Protein AF-A0A956KCQ4-F1 (afdb_monomer_lite)

Secondary structure (DSSP, 8-state):
----TTEEEHHHHHHHHHHHHHTT--HHHHHHHHHHHHHHHHHHHHTT--EEE--SS--S---TTEEEHHHHHHHHHHIIIIIHHHHH-S-HHHHHHHHHHHHHHHHHHHHHHHHHHTT------

Foldseek 3Di:
DDPDPFKDFLVVLLVVLLVVCVVPDDPVLSVLSVVLSVVLNVLLVVVLATIEGADPDPDPDPDGRYYYLVVSLVSLVVCLPPVCCVPVPPPVVSSVSSNVSSVSSSVVSVVSNVVVVVPDDDPDD

Sequence (125 aa):
MGQQAHIRSIRETLQQFLQQRNADLNKRTRKNYEEVLELVEEYFDELHVRAIDLRTTPEGPLGSGVITIGKMLEHLDDFEDAYLIGRIGAERDFVRVAAFVVRDLTRWVRGRRLTRSSGSVAVSA

pLDDT: mean 77.73, std 16.37, range [38.47, 93.81]

Radius of gyration: 16.14 Å; chains: 1; bounding box: 38×40×49 Å

Structure (mmCIF, N/CA/C/O backbone):
data_AF-A0A956KCQ4-F1
#
_entry.id   AF-A0A956KCQ4-F1
#
loop_
_atom_site.group_PDB
_atom_site.id
_atom_site.type_symbol
_atom_site.label_atom_id
_atom_site.label_alt_id
_atom_site.label_comp_id
_atom_site.label_asym_id
_atom_site.label_entity_id
_atom_site.label_seq_id
_atom_site.pdbx_PDB_ins_code
_atom_site.Cartn_x
_atom_site.Cartn_y
_atom_site.Cartn_z
_atom_site.occupancy
_atom_site.B_iso_or_equiv
_atom_site.auth_seq_id
_atom_site.auth_comp_id
_atom_site.auth_asym_id
_atom_site.auth_atom_id
_atom_site.pdbx_PDB_model_num
ATOM 1 N N . MET A 1 1 ? 23.683 13.755 -18.693 1.00 40.41 1 MET A N 1
ATOM 2 C CA . MET A 1 1 ? 23.676 12.610 -17.756 1.00 40.41 1 MET A CA 1
ATOM 3 C C . MET A 1 1 ? 22.504 12.796 -16.803 1.00 40.41 1 MET A C 1
ATOM 5 O O . MET A 1 1 ? 22.575 13.670 -15.956 1.00 40.41 1 MET A O 1
ATOM 9 N N . GLY A 1 2 ? 21.393 12.082 -16.985 1.00 46.19 2 GLY A N 1
ATOM 10 C CA . GLY A 1 2 ? 20.195 12.278 -16.158 1.00 46.19 2 GLY A CA 1
ATOM 11 C C . GLY A 1 2 ? 19.203 11.143 -16.369 1.00 46.19 2 GLY A C 1
ATOM 12 O O . GLY A 1 2 ? 18.247 11.302 -17.111 1.00 46.19 2 GLY A O 1
ATOM 13 N N . GLN A 1 3 ? 19.487 9.970 -15.803 1.00 42.72 3 GLN A N 1
ATOM 14 C CA . GLN A 1 3 ? 18.703 8.747 -16.035 1.00 42.72 3 GLN A CA 1
ATOM 15 C C . GLN A 1 3 ? 18.629 7.868 -14.769 1.00 42.72 3 GLN A C 1
ATOM 17 O O . GLN A 1 3 ? 18.890 6.674 -14.812 1.00 42.72 3 GLN A O 1
ATOM 22 N N . GLN A 1 4 ? 18.301 8.453 -13.608 1.00 47.62 4 GLN A N 1
ATOM 23 C CA . GLN A 1 4 ? 18.126 7.687 -12.354 1.00 47.62 4 GLN A CA 1
ATOM 24 C C . GLN A 1 4 ? 16.790 7.927 -11.613 1.00 47.62 4 GLN A C 1
ATOM 26 O O . GLN A 1 4 ? 16.536 7.281 -10.606 1.00 47.62 4 GLN A O 1
ATOM 31 N N . ALA A 1 5 ? 15.878 8.780 -12.096 1.00 60.00 5 ALA A N 1
ATOM 32 C CA . ALA A 1 5 ? 14.707 9.226 -11.313 1.00 60.00 5 ALA A CA 1
ATOM 33 C C . ALA A 1 5 ? 13.395 8.430 -11.538 1.00 60.00 5 ALA A C 1
ATOM 35 O O . ALA A 1 5 ? 12.296 8.997 -11.465 1.00 60.00 5 ALA A O 1
ATOM 36 N N . HIS A 1 6 ? 13.475 7.134 -11.860 1.00 73.12 6 HIS A N 1
ATOM 37 C CA . HIS A 1 6 ? 12.284 6.338 -12.208 1.00 73.12 6 HIS A CA 1
ATOM 38 C C . HIS A 1 6 ? 12.015 5.140 -11.298 1.00 73.12 6 HIS A C 1
ATOM 40 O O . HIS A 1 6 ? 10.860 4.736 -11.203 1.00 73.12 6 HIS A O 1
ATOM 46 N N . ILE A 1 7 ? 13.025 4.633 -10.591 1.00 81.62 7 ILE A N 1
ATOM 47 C CA . ILE A 1 7 ? 12.876 3.529 -9.640 1.00 81.62 7 ILE A CA 1
ATOM 48 C C . ILE A 1 7 ? 12.821 4.109 -8.227 1.00 81.62 7 ILE A C 1
ATOM 50 O O . ILE A 1 7 ? 13.624 4.974 -7.879 1.00 81.62 7 ILE A O 1
ATOM 54 N N . ARG A 1 8 ? 11.865 3.648 -7.423 1.00 86.62 8 ARG A N 1
ATOM 55 C CA . ARG A 1 8 ? 11.700 4.047 -6.020 1.00 86.62 8 ARG A CA 1
ATOM 56 C C . ARG A 1 8 ? 11.449 2.823 -5.158 1.00 86.62 8 ARG A C 1
ATOM 58 O O . ARG A 1 8 ? 10.757 1.914 -5.605 1.00 86.62 8 ARG A O 1
ATOM 65 N N . SER A 1 9 ? 11.956 2.801 -3.929 1.00 91.50 9 SER A N 1
ATOM 66 C CA . SER A 1 9 ? 11.645 1.696 -3.021 1.00 91.50 9 SER A CA 1
ATOM 67 C C . SER A 1 9 ? 10.158 1.653 -2.634 1.00 91.50 9 SER A C 1
ATOM 69 O O . SER A 1 9 ? 9.445 2.667 -2.679 1.00 91.50 9 SER A O 1
ATOM 71 N N . ILE A 1 10 ? 9.687 0.471 -2.231 1.00 90.94 10 ILE A N 1
ATOM 72 C CA . ILE A 1 10 ? 8.345 0.296 -1.658 1.00 90.94 10 ILE A CA 1
ATOM 73 C C . ILE A 1 10 ? 8.194 1.203 -0.433 1.00 90.94 10 ILE A C 1
ATOM 75 O O . ILE A 1 10 ? 7.316 2.066 -0.419 1.00 90.94 10 ILE A O 1
ATOM 79 N N . ARG A 1 11 ? 9.130 1.116 0.520 1.00 92.81 11 ARG A N 1
ATOM 80 C CA . ARG A 1 11 ? 9.155 1.941 1.737 1.00 92.81 11 ARG A CA 1
ATOM 81 C C . ARG A 1 11 ? 9.020 3.435 1.455 1.00 92.81 11 ARG A C 1
ATOM 83 O O . ARG A 1 11 ? 8.154 4.096 2.022 1.00 92.81 11 ARG A O 1
ATOM 90 N N . GLU A 1 12 ? 9.841 3.991 0.562 1.00 91.19 12 GLU A N 1
ATOM 91 C CA . GLU A 1 12 ? 9.763 5.420 0.219 1.00 91.19 12 GLU A CA 1
ATOM 92 C C . GLU A 1 12 ? 8.412 5.790 -0.402 1.00 91.19 12 GLU A C 1
ATOM 94 O O . GLU A 1 12 ? 7.908 6.895 -0.194 1.00 91.19 12 GLU A O 1
ATOM 99 N N . THR A 1 13 ? 7.814 4.883 -1.174 1.00 90.62 13 THR A N 1
ATOM 100 C CA . THR A 1 13 ? 6.498 5.097 -1.785 1.00 90.62 13 THR A CA 1
ATOM 101 C C . THR A 1 13 ? 5.401 5.164 -0.725 1.00 90.62 13 THR A C 1
ATOM 103 O O . THR A 1 13 ? 4.600 6.102 -0.753 1.00 90.62 13 THR A O 1
ATOM 106 N N . LEU A 1 14 ? 5.405 4.237 0.235 1.00 93.50 14 LEU A N 1
ATOM 107 C CA . LEU A 1 14 ? 4.448 4.200 1.345 1.00 93.50 14 LEU A CA 1
ATOM 108 C C . LEU A 1 14 ? 4.622 5.406 2.282 1.00 93.50 14 LEU A C 1
ATOM 110 O O . LEU A 1 14 ? 3.643 6.057 2.643 1.00 93.50 14 LEU A O 1
ATOM 114 N N . GLN A 1 15 ? 5.865 5.783 2.595 1.00 92.56 15 GLN A N 1
ATOM 115 C CA . GLN A 1 15 ? 6.171 6.966 3.408 1.00 92.56 15 GLN A CA 1
ATOM 116 C C . GLN A 1 15 ? 5.697 8.265 2.747 1.00 92.56 15 GLN A C 1
ATOM 118 O O . GLN A 1 15 ? 5.107 9.115 3.411 1.00 92.56 15 GLN A O 1
ATOM 123 N N . GLN A 1 16 ? 5.887 8.426 1.433 1.00 90.62 16 GLN A N 1
ATOM 124 C CA . GLN A 1 16 ? 5.360 9.597 0.723 1.00 90.62 16 GLN A CA 1
ATOM 125 C C . GLN A 1 16 ? 3.832 9.652 0.726 1.00 90.62 16 GLN A C 1
ATOM 127 O O . GLN A 1 16 ? 3.261 10.738 0.836 1.00 90.62 16 GLN A O 1
ATOM 132 N N . PHE A 1 17 ? 3.171 8.502 0.586 1.00 92.06 17 PHE A N 1
ATOM 133 C CA . PHE A 1 17 ? 1.720 8.425 0.696 1.00 92.06 17 PHE A CA 1
ATOM 134 C C . PHE A 1 17 ? 1.258 8.865 2.091 1.00 92.06 17 PHE A C 1
ATOM 136 O O . PHE A 1 17 ? 0.416 9.759 2.200 1.00 92.06 17 PHE A O 1
ATOM 143 N N . LEU A 1 18 ? 1.871 8.321 3.148 1.00 91.94 18 LEU A N 1
ATOM 144 C CA . LEU A 1 18 ? 1.557 8.685 4.527 1.00 91.94 18 LEU A CA 1
ATOM 145 C C . LEU A 1 18 ? 1.783 10.178 4.784 1.00 91.94 18 LEU A C 1
ATOM 147 O O . LEU A 1 18 ? 0.908 10.834 5.337 1.00 91.94 18 LEU A O 1
ATOM 151 N N . GLN A 1 19 ? 2.910 10.740 4.341 1.00 90.31 19 GLN A N 1
ATOM 152 C CA . GLN A 1 19 ? 3.212 12.167 4.493 1.00 90.31 19 GLN A CA 1
ATOM 153 C C . GLN A 1 19 ? 2.166 13.059 3.820 1.00 90.31 19 GLN A C 1
ATOM 155 O O . GLN A 1 19 ? 1.743 14.050 4.413 1.00 90.31 19 GLN A O 1
ATOM 160 N N . GLN A 1 20 ? 1.722 12.703 2.611 1.00 88.81 20 GLN A N 1
ATOM 161 C CA . GLN A 1 20 ? 0.704 13.474 1.900 1.00 88.81 20 GLN A CA 1
ATOM 162 C C . GLN A 1 20 ? -0.665 13.395 2.584 1.00 88.81 20 GLN A C 1
ATOM 164 O O . GLN A 1 20 ? -1.395 14.380 2.584 1.00 88.81 20 GLN A O 1
ATOM 169 N N . ARG A 1 21 ? -1.012 12.250 3.183 1.00 86.31 21 ARG A N 1
ATOM 170 C CA . ARG A 1 21 ? -2.263 12.095 3.940 1.00 86.31 21 ARG A CA 1
ATOM 171 C C . ARG A 1 21 ? -2.203 12.707 5.333 1.00 86.31 21 ARG A C 1
ATOM 173 O O . ARG A 1 21 ? -3.218 13.177 5.823 1.00 86.31 21 ARG A O 1
ATOM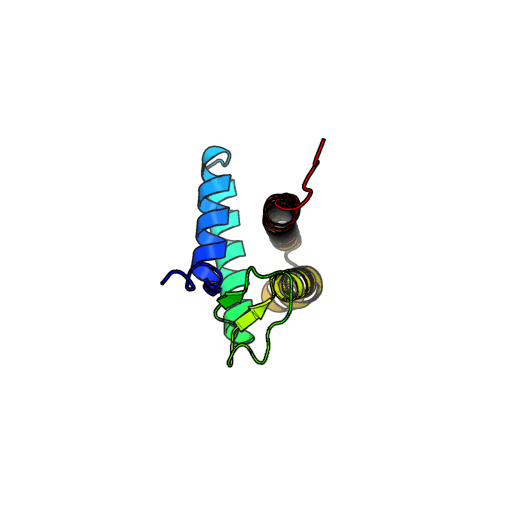 180 N N . ASN A 1 22 ? -1.031 12.749 5.961 1.00 80.06 22 ASN A N 1
ATOM 181 C CA . ASN A 1 22 ? -0.851 13.180 7.348 1.00 80.06 22 ASN A CA 1
ATOM 182 C C . ASN A 1 22 ? -1.347 14.612 7.624 1.00 80.06 22 ASN A C 1
ATOM 184 O O . ASN A 1 22 ? -1.719 14.901 8.756 1.00 80.06 22 ASN A O 1
ATOM 188 N N . ALA A 1 23 ? -1.395 15.488 6.615 1.00 76.19 23 ALA A N 1
ATOM 189 C CA . ALA A 1 23 ? -1.973 16.828 6.754 1.00 76.19 23 ALA A CA 1
ATOM 190 C C . ALA A 1 23 ? -3.476 16.809 7.108 1.00 76.19 23 ALA A C 1
ATOM 192 O O . ALA A 1 23 ? -3.955 17.729 7.768 1.00 76.19 23 ALA A O 1
ATOM 193 N N . ASP A 1 24 ? -4.188 15.742 6.733 1.00 78.00 24 ASP A N 1
ATOM 194 C CA . ASP A 1 24 ? -5.648 15.636 6.819 1.00 78.00 24 ASP A CA 1
ATOM 195 C C . ASP A 1 24 ? -6.126 14.606 7.864 1.00 78.00 24 ASP A C 1
ATOM 197 O O . ASP A 1 24 ? -7.329 14.426 8.069 1.00 78.00 24 ASP A O 1
ATOM 201 N N . LEU A 1 25 ? -5.207 13.891 8.528 1.00 86.38 25 LEU A N 1
ATOM 202 C CA . LEU A 1 25 ? -5.540 12.780 9.425 1.00 86.38 25 LEU A CA 1
ATOM 203 C C . LEU A 1 25 ? -5.442 13.160 10.906 1.00 86.38 25 LEU A C 1
ATOM 205 O O . LEU A 1 25 ? -4.470 13.753 11.368 1.00 86.38 25 LEU A O 1
ATOM 209 N N . ASN A 1 26 ? -6.421 12.714 11.698 1.00 90.06 26 ASN A N 1
ATOM 210 C CA . ASN A 1 26 ? -6.310 12.745 13.157 1.00 90.06 26 ASN A CA 1
ATOM 211 C C . ASN A 1 26 ? -5.352 11.647 13.670 1.00 90.06 26 ASN A C 1
ATOM 213 O O . ASN A 1 26 ? -5.066 10.668 12.978 1.00 90.06 26 ASN A O 1
ATOM 217 N N . LYS A 1 27 ? -4.904 11.770 14.928 1.00 88.50 27 LYS A N 1
ATOM 218 C CA . LYS A 1 27 ? -3.921 10.860 15.550 1.00 88.50 27 LYS A CA 1
ATOM 219 C C . LYS A 1 27 ? -4.323 9.378 15.505 1.00 88.50 27 LYS A C 1
ATOM 221 O O . LYS A 1 27 ? -3.465 8.528 15.291 1.00 88.50 27 LYS A O 1
ATOM 226 N N . ARG A 1 28 ? -5.606 9.059 15.716 1.00 87.19 28 ARG A N 1
ATOM 227 C CA . ARG A 1 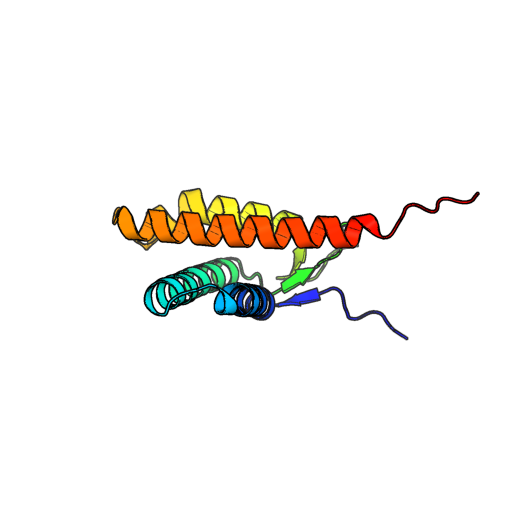28 ? -6.093 7.669 15.722 1.00 87.19 28 ARG A CA 1
ATOM 228 C C . ARG A 1 28 ? -6.082 7.086 14.313 1.00 87.19 28 ARG A C 1
ATOM 230 O O . ARG A 1 28 ? -5.565 5.996 14.115 1.00 87.19 28 ARG A O 1
ATOM 237 N N . THR A 1 29 ? -6.607 7.827 13.342 1.00 87.38 29 THR A N 1
ATOM 238 C CA . THR A 1 29 ? -6.624 7.397 11.940 1.00 87.38 29 THR A CA 1
ATOM 239 C C . THR A 1 29 ? -5.209 7.266 11.389 1.00 87.38 29 THR A C 1
ATOM 241 O O . THR A 1 29 ? -4.923 6.313 10.677 1.00 87.38 29 THR A O 1
ATOM 244 N N . ARG A 1 30 ? -4.298 8.164 11.768 1.00 89.81 30 ARG A N 1
ATOM 245 C CA . ARG A 1 30 ? -2.888 8.067 11.391 1.00 89.81 30 ARG A CA 1
ATOM 246 C C . ARG A 1 30 ? -2.249 6.759 11.859 1.00 89.81 30 ARG A C 1
ATOM 248 O O . ARG A 1 30 ? -1.597 6.110 11.053 1.00 89.81 30 ARG A O 1
ATOM 255 N N . LYS A 1 31 ? -2.467 6.357 13.116 1.00 90.44 31 LYS A N 1
ATOM 256 C CA . LYS A 1 31 ? -1.926 5.092 13.636 1.00 90.44 31 LYS A CA 1
ATOM 257 C C . LYS A 1 31 ? -2.421 3.894 12.818 1.00 90.44 31 LYS A C 1
ATOM 259 O O . LYS A 1 31 ? -1.635 3.028 12.470 1.00 90.44 31 LYS A O 1
ATOM 264 N N . ASN A 1 32 ? -3.703 3.894 12.452 1.00 89.75 32 ASN A N 1
ATOM 265 C CA . ASN A 1 32 ? -4.261 2.858 11.585 1.00 89.75 32 ASN A CA 1
ATOM 266 C C . ASN A 1 32 ? -3.603 2.842 10.193 1.00 89.75 32 ASN A C 1
ATOM 268 O O . ASN A 1 32 ? -3.384 1.776 9.633 1.00 89.75 32 ASN A O 1
ATOM 272 N N . TYR A 1 33 ? -3.305 4.012 9.620 1.00 92.56 33 TYR A N 1
ATOM 273 C CA . TYR A 1 33 ? -2.571 4.097 8.356 1.00 92.56 33 TYR A CA 1
ATOM 274 C C . TYR A 1 33 ? -1.150 3.542 8.498 1.00 92.56 33 TYR A C 1
ATOM 276 O O . TYR A 1 33 ? -0.730 2.776 7.644 1.00 92.56 33 TYR A O 1
ATOM 284 N N . GLU A 1 34 ? -0.424 3.910 9.555 1.00 93.12 34 GLU A N 1
ATOM 285 C CA . GLU A 1 34 ? 0.929 3.405 9.827 1.00 93.12 34 GLU A CA 1
ATOM 286 C C . GLU A 1 34 ? 0.935 1.870 9.914 1.00 93.12 34 GLU A C 1
ATOM 288 O O . GLU A 1 34 ? 1.658 1.227 9.161 1.00 93.12 34 GLU A O 1
ATOM 293 N N . GLU A 1 35 ? 0.046 1.294 10.723 1.00 91.75 35 GLU A N 1
ATOM 294 C CA . GLU A 1 35 ? -0.054 -0.157 10.935 1.00 91.75 35 GLU A CA 1
ATOM 295 C C . GLU A 1 35 ? -0.406 -0.924 9.649 1.00 91.75 35 GLU A C 1
ATOM 297 O O . GLU A 1 35 ? 0.178 -1.961 9.346 1.00 91.75 35 GLU A O 1
ATOM 302 N N . VAL A 1 36 ? -1.325 -0.400 8.830 1.00 91.94 36 VAL A N 1
ATOM 303 C CA . VAL A 1 36 ? -1.665 -1.041 7.549 1.00 91.94 36 VAL A CA 1
ATOM 304 C C . VAL A 1 36 ? -0.522 -0.922 6.541 1.00 91.94 36 VAL A C 1
ATOM 306 O O . VAL A 1 36 ? -0.283 -1.857 5.781 1.00 91.94 36 VAL A O 1
ATOM 309 N N . LEU A 1 37 ? 0.188 0.207 6.506 1.00 93.81 37 LEU A N 1
ATOM 310 C CA . LEU A 1 37 ? 1.312 0.387 5.584 1.00 93.81 37 LEU A CA 1
ATOM 311 C C . LEU A 1 37 ? 2.508 -0.495 5.958 1.00 93.81 37 LEU A C 1
ATOM 313 O O . LEU A 1 37 ? 3.191 -0.960 5.052 1.00 93.81 37 LEU A O 1
ATOM 317 N N . GLU A 1 38 ? 2.724 -0.770 7.245 1.00 92.56 38 GLU A N 1
ATOM 318 C CA . GLU A 1 38 ? 3.698 -1.770 7.700 1.00 92.56 38 GLU A CA 1
ATOM 319 C C . GLU A 1 38 ? 3.345 -3.164 7.164 1.00 92.56 38 GLU A C 1
ATOM 321 O O . GLU A 1 38 ? 4.192 -3.816 6.563 1.00 92.56 38 GLU A O 1
ATOM 326 N N . LEU A 1 39 ? 2.076 -3.581 7.251 1.00 91.88 39 LEU A N 1
ATOM 327 C CA . LEU A 1 39 ? 1.629 -4.866 6.695 1.00 91.88 39 LEU A CA 1
ATOM 328 C C . LEU A 1 39 ? 1.776 -4.946 5.169 1.00 91.88 39 LEU A C 1
ATOM 330 O O . LEU A 1 39 ? 2.097 -6.004 4.629 1.00 91.88 39 LEU A O 1
ATOM 334 N N . VAL A 1 40 ? 1.538 -3.838 4.462 1.00 92.25 40 VAL A N 1
ATOM 335 C CA . VAL A 1 40 ? 1.770 -3.762 3.013 1.00 92.25 40 VAL A CA 1
ATOM 336 C C . VAL A 1 40 ? 3.262 -3.889 2.700 1.00 92.25 40 VAL A C 1
ATOM 338 O O . VAL A 1 40 ? 3.621 -4.572 1.744 1.00 92.25 40 VAL A O 1
ATOM 341 N N . GLU A 1 41 ? 4.136 -3.250 3.482 1.00 93.69 41 GLU A N 1
ATOM 342 C CA . GLU A 1 41 ? 5.589 -3.386 3.327 1.00 93.69 41 GLU A CA 1
ATOM 343 C C . GLU A 1 41 ? 6.037 -4.836 3.555 1.00 93.69 41 GLU A C 1
ATOM 345 O O . GLU A 1 41 ? 6.716 -5.390 2.693 1.00 93.69 41 GLU A O 1
ATOM 350 N N . GLU A 1 42 ? 5.579 -5.471 4.639 1.00 91.69 42 GLU A N 1
ATOM 351 C CA . GLU A 1 42 ? 5.847 -6.885 4.936 1.00 91.69 42 GLU A CA 1
ATOM 352 C C . GLU A 1 42 ? 5.416 -7.801 3.785 1.00 91.69 42 GLU A C 1
ATOM 354 O O . GLU A 1 42 ? 6.179 -8.666 3.359 1.00 91.69 42 GLU A O 1
ATOM 359 N N . TYR A 1 43 ? 4.226 -7.576 3.223 1.00 91.38 43 TYR A N 1
ATOM 360 C CA . TYR A 1 43 ? 3.732 -8.350 2.086 1.00 91.38 43 TYR A CA 1
ATOM 361 C C . TYR A 1 43 ? 4.647 -8.236 0.856 1.00 91.38 43 TYR A C 1
ATOM 363 O O . TYR A 1 43 ? 4.956 -9.237 0.209 1.00 91.38 43 TYR A O 1
ATOM 371 N N . PHE A 1 44 ? 5.134 -7.035 0.529 1.00 91.12 44 PHE A N 1
ATOM 372 C CA . PHE A 1 44 ? 6.083 -6.874 -0.576 1.00 91.12 44 PHE A CA 1
ATOM 373 C C . PHE A 1 44 ? 7.455 -7.495 -0.271 1.00 91.12 44 PHE A C 1
ATOM 375 O O . PHE A 1 44 ? 8.077 -8.053 -1.180 1.00 91.12 44 PHE A O 1
ATOM 382 N N . ASP A 1 45 ? 7.903 -7.463 0.985 1.00 91.06 45 ASP A N 1
ATOM 383 C CA . ASP A 1 45 ? 9.132 -8.132 1.418 1.00 91.06 45 ASP A CA 1
ATOM 384 C C . ASP A 1 45 ? 9.032 -9.665 1.281 1.00 91.06 45 ASP A C 1
ATOM 386 O O . ASP A 1 45 ? 9.980 -10.295 0.792 1.00 91.06 45 ASP A O 1
ATOM 390 N N . GLU A 1 46 ? 7.880 -10.262 1.617 1.00 90.12 46 GLU A N 1
ATOM 391 C CA . GLU A 1 46 ? 7.584 -11.690 1.403 1.00 90.12 46 GLU A CA 1
ATOM 392 C C . GLU A 1 46 ? 7.603 -12.073 -0.085 1.00 90.12 46 GLU A C 1
ATOM 394 O O . GLU A 1 46 ? 8.077 -13.150 -0.451 1.00 90.12 46 GLU A O 1
ATOM 399 N N . LEU A 1 47 ? 7.166 -11.167 -0.963 1.00 87.88 47 LEU A N 1
ATOM 400 C CA . LEU A 1 47 ? 7.255 -11.322 -2.419 1.00 87.88 47 LEU A CA 1
ATOM 401 C C . LEU A 1 47 ? 8.657 -11.029 -2.983 1.00 87.88 47 LEU A C 1
ATOM 403 O O . LEU A 1 47 ? 8.865 -11.095 -4.197 1.00 87.88 47 LEU A O 1
ATOM 407 N N . HIS A 1 48 ? 9.620 -10.679 -2.126 1.00 89.06 48 HIS A N 1
ATOM 408 C CA . HIS A 1 48 ? 10.958 -10.221 -2.502 1.00 89.06 48 HIS A CA 1
ATOM 409 C C . HIS A 1 48 ? 10.962 -8.991 -3.428 1.00 89.06 48 HIS A C 1
ATOM 411 O O . HIS A 1 48 ? 11.916 -8.769 -4.181 1.00 89.06 48 HIS A O 1
ATOM 417 N N . VAL A 1 49 ? 9.921 -8.161 -3.359 1.00 88.44 49 VAL A N 1
ATOM 418 C CA . VAL A 1 49 ? 9.781 -6.917 -4.116 1.00 88.44 49 VAL A CA 1
ATOM 419 C C . VAL A 1 49 ? 10.271 -5.749 -3.270 1.00 88.44 49 VAL A C 1
ATOM 421 O O . VAL A 1 49 ? 9.715 -5.424 -2.232 1.00 88.44 49 VAL A O 1
ATOM 424 N N . ARG A 1 50 ? 11.296 -5.051 -3.756 1.00 88.50 50 ARG A N 1
ATOM 425 C CA . ARG A 1 50 ? 11.951 -3.950 -3.036 1.00 88.50 50 ARG A CA 1
ATOM 426 C C . ARG A 1 50 ? 11.662 -2.587 -3.637 1.00 88.50 50 ARG A C 1
ATOM 428 O O . ARG A 1 50 ? 11.752 -1.573 -2.943 1.00 88.50 50 ARG A O 1
ATOM 435 N N . ALA A 1 51 ? 11.354 -2.539 -4.930 1.00 88.31 51 ALA A N 1
ATOM 436 C CA . ALA A 1 51 ? 11.193 -1.284 -5.641 1.00 88.31 51 ALA A CA 1
ATOM 437 C C . ALA A 1 51 ? 10.144 -1.343 -6.748 1.00 88.31 51 ALA A C 1
ATOM 439 O O . ALA A 1 51 ? 9.818 -2.395 -7.296 1.00 88.31 51 ALA A O 1
ATOM 440 N N . ILE A 1 52 ? 9.654 -0.158 -7.090 1.00 85.88 52 ILE A N 1
ATOM 441 C CA . ILE A 1 52 ? 8.697 0.088 -8.153 1.00 85.88 52 ILE A CA 1
ATOM 442 C C . ILE A 1 52 ? 9.393 0.913 -9.230 1.00 85.88 52 ILE A C 1
ATOM 444 O O . ILE A 1 52 ? 9.934 1.986 -8.948 1.00 85.88 52 ILE A O 1
ATOM 448 N N . ASP A 1 53 ? 9.337 0.441 -10.470 1.00 83.25 53 ASP A N 1
ATOM 449 C CA . ASP A 1 53 ? 9.585 1.264 -11.642 1.00 83.25 53 ASP A CA 1
ATOM 450 C C . ASP A 1 53 ? 8.313 2.047 -11.984 1.00 83.25 53 ASP A C 1
ATOM 452 O O . ASP A 1 53 ? 7.245 1.502 -12.283 1.00 83.25 53 ASP A O 1
ATOM 456 N N . LEU A 1 54 ? 8.441 3.366 -11.908 1.00 76.06 54 LEU A N 1
ATOM 457 C CA . LEU A 1 54 ? 7.385 4.325 -12.194 1.00 76.06 54 LEU A CA 1
ATOM 458 C C . LEU A 1 54 ? 7.222 4.591 -13.702 1.00 76.06 54 LEU A C 1
ATOM 460 O O . LEU A 1 54 ? 6.432 5.468 -14.069 1.00 76.06 54 LEU A O 1
ATOM 464 N N . ARG A 1 55 ? 7.984 3.919 -14.576 1.00 71.19 55 ARG A N 1
ATOM 465 C CA . ARG A 1 55 ? 7.751 3.914 -16.025 1.00 71.19 55 ARG A CA 1
ATOM 466 C C . ARG A 1 55 ? 6.506 3.091 -16.359 1.00 71.19 55 ARG A C 1
ATOM 468 O O . ARG A 1 55 ? 6.222 2.056 -15.762 1.00 71.19 55 ARG A O 1
ATOM 475 N N . THR A 1 56 ? 5.733 3.589 -17.318 1.00 57.16 56 THR A N 1
ATOM 476 C CA . THR A 1 56 ? 4.511 2.949 -17.828 1.00 57.16 56 THR A CA 1
ATOM 477 C C . THR A 1 56 ? 4.792 1.845 -18.844 1.00 57.16 56 THR A C 1
ATOM 479 O O . THR A 1 56 ? 3.906 1.031 -19.096 1.00 57.16 56 THR A O 1
ATOM 482 N N . THR A 1 57 ? 6.000 1.800 -19.406 1.00 55.47 57 THR A N 1
ATOM 483 C CA . THR A 1 57 ? 6.454 0.792 -20.368 1.00 55.47 57 THR A CA 1
ATOM 484 C C . THR A 1 57 ? 7.408 -0.207 -19.708 1.00 55.47 57 THR A C 1
ATOM 486 O O . THR A 1 57 ? 8.333 0.213 -19.010 1.00 55.47 57 THR A O 1
ATOM 489 N N . PRO A 1 58 ? 7.223 -1.523 -19.923 1.00 53.44 58 PRO A N 1
ATOM 490 C CA . PRO A 1 58 ? 8.186 -2.528 -19.489 1.00 53.44 58 PRO A CA 1
ATOM 491 C C . PRO A 1 58 ? 9.440 -2.436 -20.367 1.00 53.44 58 PRO A C 1
ATOM 493 O O . PRO A 1 58 ? 9.464 -2.929 -21.492 1.00 53.44 58 PRO A O 1
ATOM 496 N N . GLU A 1 59 ? 10.484 -1.775 -19.876 1.00 49.06 59 GLU A N 1
ATOM 497 C CA . GLU A 1 59 ? 11.785 -1.741 -20.545 1.00 49.06 59 GLU A CA 1
ATOM 498 C C . GLU A 1 59 ? 12.694 -2.825 -19.963 1.00 49.06 59 GLU A C 1
ATOM 500 O O . GLU A 1 59 ? 13.355 -2.620 -18.948 1.00 49.06 59 GLU A O 1
ATOM 505 N N . GLY A 1 60 ? 12.714 -3.984 -20.631 1.00 49.09 60 GLY A N 1
ATOM 506 C CA . GLY A 1 60 ? 13.643 -5.083 -20.356 1.00 49.09 60 GLY A CA 1
ATOM 507 C C . GLY A 1 60 ? 13.492 -5.737 -18.974 1.00 49.09 60 GLY A C 1
ATOM 508 O O . GLY A 1 60 ? 12.607 -5.383 -18.194 1.00 49.09 60 GLY A O 1
ATOM 509 N N . PRO A 1 61 ? 14.336 -6.735 -18.660 1.00 47.84 61 PRO A N 1
ATOM 510 C CA . PRO A 1 61 ? 14.378 -7.321 -17.328 1.00 47.84 61 PRO A CA 1
ATOM 511 C C . PRO A 1 61 ? 14.892 -6.279 -16.324 1.00 47.84 61 PRO A C 1
ATOM 513 O O . PRO A 1 61 ? 16.093 -6.047 -16.190 1.00 47.84 61 PRO A O 1
ATOM 516 N N . LEU A 1 62 ? 13.962 -5.646 -15.613 1.00 57.22 62 LEU A N 1
ATOM 517 C CA . LEU A 1 62 ? 14.233 -4.948 -14.362 1.00 57.22 62 LEU A CA 1
ATOM 518 C C . LEU A 1 62 ? 14.621 -6.043 -13.359 1.00 57.22 62 LEU A C 1
ATOM 520 O O . LEU A 1 62 ? 13.904 -7.031 -13.242 1.00 57.22 62 LEU A O 1
ATOM 524 N N . GLY A 1 63 ? 15.801 -5.952 -12.743 1.00 62.03 63 GLY A N 1
ATOM 525 C CA . GLY A 1 63 ? 16.392 -7.041 -11.952 1.00 62.03 63 GLY A CA 1
ATOM 526 C C . GLY A 1 63 ? 15.495 -7.615 -10.839 1.00 62.03 63 GLY A C 1
ATOM 527 O O . GLY A 1 63 ? 14.410 -7.113 -10.552 1.00 62.03 63 GLY A O 1
ATOM 528 N N . SER A 1 64 ? 15.971 -8.671 -10.169 1.00 72.06 64 SER A N 1
ATOM 529 C CA . SER A 1 64 ? 15.240 -9.333 -9.077 1.00 72.06 64 SER A CA 1
ATOM 530 C C . SER A 1 64 ? 14.724 -8.331 -8.033 1.00 72.06 64 SER A C 1
ATOM 532 O O . SER A 1 64 ? 15.517 -7.621 -7.410 1.00 72.06 64 SER A O 1
ATOM 534 N N . GLY A 1 65 ? 13.404 -8.294 -7.841 1.00 81.31 65 GLY A N 1
ATOM 535 C CA . GLY A 1 65 ? 12.736 -7.467 -6.833 1.00 81.31 65 GLY A CA 1
ATOM 536 C C . GLY A 1 65 ? 12.326 -6.059 -7.278 1.00 81.31 65 GLY A C 1
ATOM 537 O O . GLY A 1 65 ? 12.044 -5.221 -6.421 1.00 81.31 65 GLY A O 1
ATOM 538 N N . VAL A 1 66 ? 12.275 -5.775 -8.583 1.00 86.38 66 VAL A N 1
ATOM 539 C CA . V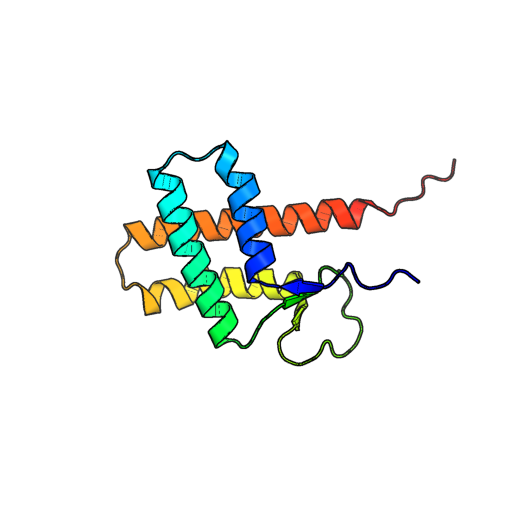AL A 1 66 ? 11.697 -4.530 -9.120 1.00 86.38 66 VAL A CA 1
ATOM 540 C C . VAL A 1 66 ? 10.442 -4.846 -9.929 1.00 86.38 66 VAL A C 1
ATOM 542 O O . VAL A 1 66 ? 10.490 -5.647 -10.859 1.00 86.38 66 VAL A O 1
ATOM 545 N N . ILE A 1 67 ? 9.324 -4.197 -9.606 1.00 85.81 67 ILE A N 1
ATOM 546 C CA . ILE A 1 67 ? 8.047 -4.368 -10.317 1.00 85.81 67 ILE A CA 1
ATOM 547 C C . ILE A 1 67 ? 7.598 -3.065 -10.970 1.00 85.81 67 ILE A C 1
ATOM 549 O O . ILE A 1 67 ? 8.006 -1.982 -10.568 1.00 85.81 67 ILE A O 1
ATOM 553 N N . THR A 1 68 ? 6.730 -3.137 -11.975 1.00 85.75 68 THR A N 1
ATOM 554 C CA . THR A 1 68 ? 6.121 -1.928 -12.545 1.00 85.75 68 THR A CA 1
ATOM 555 C C . THR A 1 68 ? 5.030 -1.377 -11.627 1.00 85.75 68 THR A C 1
ATOM 557 O O . THR A 1 68 ? 4.436 -2.104 -10.829 1.00 85.75 68 THR A O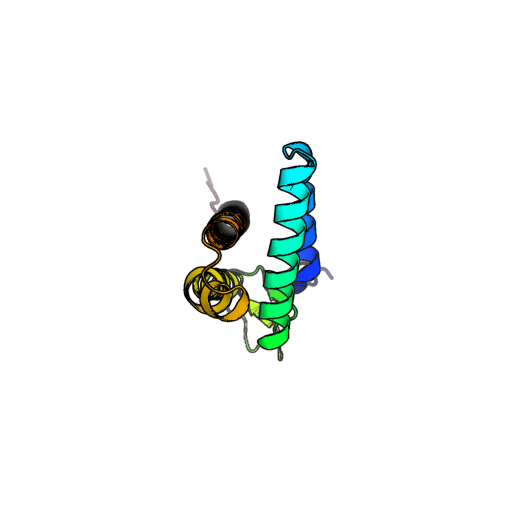 1
ATOM 560 N N . ILE A 1 69 ? 4.685 -0.098 -11.796 1.00 84.00 69 ILE A N 1
ATOM 561 C CA . ILE A 1 69 ? 3.536 0.509 -11.104 1.00 84.00 69 ILE A CA 1
ATOM 562 C C . ILE A 1 69 ? 2.218 -0.247 -11.352 1.00 84.00 69 ILE A C 1
ATOM 564 O O . ILE A 1 69 ? 1.366 -0.290 -10.474 1.00 84.00 69 ILE A O 1
ATOM 568 N N . GLY A 1 70 ? 2.048 -0.864 -12.529 1.00 83.56 70 GLY A N 1
ATOM 569 C CA . GLY A 1 70 ? 0.884 -1.704 -12.831 1.00 83.56 70 GLY A CA 1
ATOM 570 C C . GLY A 1 70 ? 0.850 -2.959 -11.962 1.00 83.56 70 GLY A C 1
ATOM 571 O O . GLY A 1 70 ? -0.164 -3.234 -11.331 1.00 83.56 70 GLY A O 1
ATOM 572 N N . LYS A 1 71 ? 1.990 -3.649 -11.843 1.00 86.88 71 LYS A N 1
ATOM 573 C CA . LYS A 1 71 ? 2.123 -4.825 -10.976 1.00 86.88 71 LYS A CA 1
ATOM 574 C C . LYS A 1 71 ? 1.958 -4.498 -9.497 1.00 86.88 71 LYS A C 1
ATOM 576 O O . LYS A 1 71 ? 1.384 -5.295 -8.771 1.00 86.88 71 LYS A O 1
ATOM 581 N N . MET A 1 72 ? 2.387 -3.315 -9.057 1.00 88.94 72 MET A N 1
ATOM 582 C CA . MET A 1 72 ? 2.122 -2.865 -7.688 1.00 88.94 72 MET A CA 1
ATOM 583 C C . MET A 1 72 ? 0.616 -2.789 -7.413 1.00 88.94 72 MET A C 1
ATOM 585 O O . MET A 1 72 ? 0.177 -3.209 -6.352 1.00 88.94 72 MET A O 1
ATOM 589 N N . LEU A 1 73 ? -0.171 -2.264 -8.358 1.00 87.81 73 LEU A N 1
ATOM 590 C CA . LEU A 1 73 ? -1.623 -2.161 -8.199 1.00 87.81 73 LEU A CA 1
ATOM 591 C C . LEU A 1 73 ? -2.283 -3.543 -8.132 1.00 87.81 73 LEU A C 1
ATOM 593 O O . LEU A 1 73 ? -3.151 -3.731 -7.294 1.00 87.81 73 LEU A O 1
ATOM 597 N N . GLU A 1 74 ? -1.844 -4.493 -8.963 1.00 88.25 74 GLU A N 1
ATOM 598 C CA . GLU A 1 74 ? -2.317 -5.886 -8.903 1.00 88.25 74 GLU A CA 1
ATOM 599 C C . GLU A 1 74 ? -2.020 -6.518 -7.532 1.00 88.25 74 GLU A C 1
ATOM 601 O O . GLU A 1 74 ? -2.912 -7.071 -6.903 1.00 88.25 74 GLU A O 1
ATOM 606 N N . HIS A 1 75 ? -0.802 -6.344 -7.011 1.00 90.25 75 HIS A N 1
ATOM 607 C CA . HIS A 1 75 ? -0.423 -6.857 -5.692 1.00 90.25 75 HIS A CA 1
ATOM 608 C C . HIS A 1 75 ? -1.168 -6.190 -4.527 1.00 90.25 75 HIS A C 1
ATOM 610 O O . HIS A 1 75 ? -1.431 -6.838 -3.519 1.00 90.25 75 HIS A O 1
ATOM 616 N N . LEU A 1 76 ? -1.513 -4.905 -4.634 1.00 89.25 76 LEU A N 1
ATOM 617 C CA . LEU A 1 76 ? -2.341 -4.238 -3.624 1.00 89.25 76 LEU A CA 1
ATOM 618 C C . LEU A 1 76 ? -3.776 -4.780 -3.611 1.00 89.25 76 LEU A C 1
ATOM 620 O O . LEU A 1 76 ? -4.359 -4.892 -2.534 1.00 89.25 76 LEU A O 1
ATOM 624 N N . ASP A 1 77 ? -4.322 -5.125 -4.779 1.00 86.50 77 ASP A N 1
ATOM 625 C CA . ASP A 1 77 ? -5.634 -5.769 -4.879 1.00 86.50 77 ASP A CA 1
ATOM 626 C C . ASP A 1 77 ? -5.566 -7.201 -4.280 1.00 86.50 77 ASP A C 1
ATOM 628 O O . ASP A 1 77 ? -6.398 -7.554 -3.443 1.00 86.50 77 ASP A O 1
ATOM 632 N N . ASP A 1 78 ? -4.512 -7.980 -4.574 1.00 86.25 78 ASP A N 1
ATOM 633 C CA . ASP A 1 78 ? -4.278 -9.311 -3.969 1.00 86.25 78 ASP A CA 1
ATOM 634 C C . ASP A 1 78 ? -4.108 -9.252 -2.436 1.00 86.25 78 ASP A C 1
ATOM 636 O O . ASP A 1 78 ? -4.575 -10.131 -1.700 1.00 86.25 78 ASP A O 1
ATOM 640 N N . PHE A 1 79 ? -3.436 -8.211 -1.935 1.00 86.25 79 PHE A N 1
ATOM 641 C CA . PHE A 1 79 ? -3.276 -7.970 -0.503 1.00 86.25 79 PHE A CA 1
ATOM 642 C C . PHE A 1 79 ? -4.632 -7.755 0.188 1.00 86.25 79 PHE A C 1
ATOM 644 O O . PHE A 1 79 ? -4.860 -8.321 1.262 1.00 86.25 79 PHE A O 1
ATOM 651 N N . GLU A 1 80 ? -5.530 -6.973 -0.431 1.00 81.06 80 GLU A N 1
ATOM 652 C CA . GLU A 1 80 ? -6.880 -6.707 0.085 1.00 81.06 80 GLU A CA 1
ATOM 653 C C . GLU A 1 80 ? -7.704 -7.999 0.197 1.00 81.06 80 GLU A C 1
ATOM 655 O O . GLU A 1 80 ? -8.326 -8.244 1.236 1.00 81.06 80 GLU A O 1
ATOM 660 N N . ASP A 1 81 ? -7.668 -8.835 -0.843 1.00 75.94 81 ASP A N 1
ATOM 661 C CA . ASP A 1 81 ? -8.559 -9.989 -0.982 1.00 75.94 81 ASP A CA 1
ATOM 662 C C . ASP A 1 81 ? -8.068 -11.250 -0.253 1.00 75.94 81 ASP A C 1
ATOM 664 O O . ASP A 1 81 ? -8.880 -11.996 0.299 1.00 75.94 81 ASP A O 1
ATOM 668 N N . ALA A 1 82 ? -6.757 -11.515 -0.234 1.00 73.12 82 ALA A N 1
ATOM 669 C CA . ALA A 1 82 ? -6.217 -12.789 0.249 1.00 73.12 82 ALA A CA 1
ATOM 670 C C . ALA A 1 82 ? -5.356 -12.649 1.511 1.00 73.12 82 ALA A C 1
ATOM 672 O O . ALA A 1 82 ? -5.537 -13.396 2.479 1.00 73.12 82 ALA A O 1
ATOM 673 N N . TYR A 1 83 ? -4.424 -11.692 1.520 1.00 76.44 83 TYR A N 1
ATOM 674 C CA . TYR A 1 83 ? -3.417 -11.595 2.580 1.00 76.44 83 TYR A CA 1
ATOM 675 C C . TYR A 1 83 ? -4.014 -11.109 3.907 1.00 76.44 83 TYR A C 1
ATOM 677 O O . TYR A 1 83 ? -3.807 -11.735 4.951 1.00 76.44 83 TYR A O 1
ATOM 685 N N . LEU A 1 84 ? -4.824 -10.043 3.872 1.00 74.25 84 LEU A N 1
ATOM 686 C CA . LEU A 1 84 ? -5.459 -9.486 5.073 1.00 74.25 84 LEU A CA 1
ATOM 687 C C . LEU A 1 84 ? -6.341 -10.510 5.798 1.00 74.25 84 LEU A C 1
ATOM 689 O O . LEU A 1 84 ? -6.295 -10.613 7.025 1.00 74.25 84 LEU A O 1
ATOM 693 N N . ILE A 1 85 ? -7.116 -11.293 5.044 1.00 72.12 85 ILE A N 1
ATOM 694 C CA . ILE A 1 85 ? -8.020 -12.307 5.600 1.00 72.12 85 ILE A CA 1
ATOM 695 C C . ILE A 1 85 ? -7.225 -13.434 6.273 1.00 72.12 85 ILE A C 1
ATOM 697 O O . ILE A 1 85 ? -7.596 -13.885 7.358 1.00 72.12 85 ILE A O 1
ATOM 701 N N . GLY A 1 86 ? -6.124 -13.873 5.654 1.00 71.94 86 GLY A N 1
ATOM 702 C CA . GLY A 1 86 ? -5.286 -14.952 6.177 1.00 71.94 86 GLY A CA 1
ATOM 703 C C . GLY A 1 86 ? -4.446 -14.559 7.396 1.00 71.94 86 GLY A C 1
ATOM 704 O O . GLY A 1 86 ? -4.252 -15.383 8.290 1.00 71.94 86 GLY A O 1
ATOM 705 N N . ARG A 1 87 ? -3.952 -13.315 7.454 1.00 71.69 87 ARG A N 1
ATOM 706 C CA . ARG A 1 87 ? -2.969 -12.882 8.462 1.00 71.69 87 ARG A CA 1
ATOM 707 C C . ARG A 1 87 ? -3.588 -12.305 9.733 1.00 71.69 87 ARG A C 1
ATOM 709 O O . ARG A 1 87 ? -3.099 -12.582 10.824 1.00 71.69 87 ARG A O 1
ATOM 716 N N . ILE A 1 88 ? -4.644 -11.509 9.590 1.00 64.94 88 ILE A N 1
ATOM 717 C CA . ILE A 1 88 ? -5.249 -10.730 10.688 1.00 64.94 88 ILE A CA 1
ATOM 718 C C . ILE A 1 88 ? -6.402 -11.509 11.338 1.00 64.94 88 ILE A C 1
ATOM 720 O O . ILE A 1 88 ? -6.865 -11.195 12.431 1.00 64.94 88 ILE A O 1
ATOM 724 N N . GLY A 1 89 ? -6.853 -12.581 10.685 1.00 62.81 89 GLY A N 1
ATOM 725 C CA . GLY A 1 89 ? -8.059 -13.287 11.081 1.00 62.81 89 GLY A CA 1
ATOM 726 C C . GLY A 1 89 ? -9.309 -12.439 10.833 1.00 62.81 89 GLY A C 1
ATOM 727 O O . GLY A 1 89 ? -9.260 -11.299 10.375 1.00 62.81 89 GLY A O 1
ATOM 728 N N . ALA A 1 90 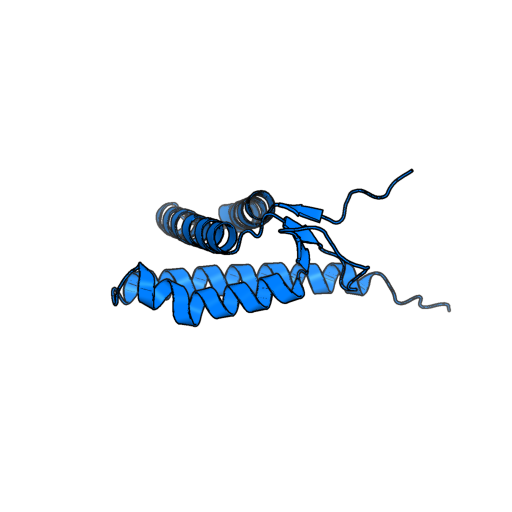? -10.476 -13.011 11.120 1.00 56.72 90 ALA A N 1
ATOM 729 C CA . ALA A 1 90 ? -11.775 -12.419 10.802 1.00 56.72 90 ALA A CA 1
ATOM 730 C C . ALA A 1 90 ? -12.159 -11.199 11.673 1.00 56.72 90 ALA A C 1
ATOM 732 O O . ALA A 1 90 ? -13.350 -10.945 11.871 1.00 56.72 90 ALA A O 1
ATOM 733 N N . GLU A 1 91 ? -11.199 -10.439 12.211 1.00 69.31 91 GLU A N 1
ATOM 734 C CA . GLU A 1 91 ? -11.477 -9.214 12.957 1.00 69.31 91 GLU A CA 1
ATOM 735 C C . GLU A 1 91 ? -11.951 -8.119 11.986 1.00 69.31 91 GLU A C 1
ATOM 737 O O . GLU A 1 91 ? -11.189 -7.329 11.424 1.00 69.31 91 GLU A O 1
ATOM 742 N N . ARG A 1 92 ? -13.266 -8.131 11.733 1.00 68.88 92 ARG A N 1
ATOM 743 C CA . ARG A 1 92 ? -13.930 -7.400 10.638 1.00 68.88 92 ARG A CA 1
ATOM 744 C C . ARG A 1 92 ? -13.633 -5.903 10.640 1.00 68.88 92 ARG A C 1
ATOM 746 O O . ARG A 1 92 ? -13.659 -5.292 9.573 1.00 68.88 92 ARG A O 1
ATOM 753 N N . ASP A 1 93 ? -13.382 -5.312 11.804 1.00 78.81 93 ASP A N 1
ATOM 754 C CA . ASP A 1 93 ? -13.146 -3.875 11.923 1.00 78.81 93 ASP A CA 1
ATOM 755 C C . ASP A 1 93 ? -11.749 -3.475 11.443 1.00 78.81 93 ASP A C 1
ATOM 757 O O . ASP A 1 93 ? -11.634 -2.498 10.701 1.00 78.81 93 ASP A O 1
ATOM 761 N N . PHE A 1 94 ? -10.709 -4.254 11.759 1.00 80.62 94 PHE A N 1
ATOM 762 C CA . PHE A 1 94 ? -9.371 -3.981 11.234 1.00 80.62 94 PHE A CA 1
ATOM 763 C C . PHE A 1 94 ? -9.298 -4.253 9.728 1.00 80.62 94 PHE A C 1
ATOM 765 O O . PHE A 1 94 ? -8.771 -3.430 8.986 1.00 80.62 94 PHE A O 1
ATOM 772 N N . VAL A 1 95 ? -9.928 -5.332 9.245 1.00 82.69 95 VAL A N 1
ATOM 773 C CA . VAL A 1 95 ? -9.999 -5.641 7.802 1.00 82.69 95 VAL A CA 1
ATOM 774 C C . VAL A 1 95 ? -10.641 -4.494 7.012 1.00 82.69 95 VAL A C 1
ATOM 776 O O . VAL A 1 95 ? -10.148 -4.113 5.953 1.00 82.69 95 VAL A O 1
ATOM 779 N N . ARG A 1 96 ? -11.709 -3.879 7.537 1.00 84.81 96 ARG A N 1
ATOM 780 C CA . ARG A 1 96 ? -12.350 -2.711 6.902 1.00 84.81 96 ARG A CA 1
ATOM 781 C C . ARG A 1 96 ? -11.432 -1.496 6.849 1.00 84.81 96 ARG A C 1
ATOM 783 O O . ARG A 1 96 ? -11.422 -0.785 5.845 1.00 84.81 96 ARG A O 1
ATOM 790 N N . VAL A 1 97 ? -10.695 -1.244 7.928 1.00 87.69 97 VAL A N 1
ATOM 791 C CA . VAL A 1 97 ? -9.717 -0.153 7.995 1.00 87.69 97 VAL A CA 1
ATOM 792 C C . VAL A 1 97 ? -8.589 -0.395 6.994 1.00 87.69 97 VAL A C 1
ATOM 794 O O . VAL A 1 97 ? -8.266 0.505 6.221 1.00 87.69 97 VAL A O 1
ATOM 797 N N . ALA A 1 98 ? -8.053 -1.611 6.950 1.00 87.69 98 ALA A N 1
ATOM 798 C CA . ALA A 1 98 ? -7.003 -1.996 6.024 1.00 87.69 98 ALA A CA 1
ATOM 799 C C . ALA A 1 98 ? -7.447 -1.861 4.561 1.00 87.69 98 ALA A C 1
ATOM 801 O O . ALA A 1 98 ? -6.786 -1.169 3.790 1.00 87.69 98 ALA A O 1
ATOM 802 N N . ALA A 1 99 ? -8.623 -2.387 4.205 1.00 87.81 99 ALA A N 1
ATOM 803 C CA . ALA A 1 99 ? -9.200 -2.222 2.871 1.00 87.81 99 ALA A CA 1
ATOM 804 C C . ALA A 1 99 ? -9.374 -0.740 2.491 1.00 87.81 99 ALA A C 1
ATOM 806 O O . ALA A 1 99 ? -9.089 -0.334 1.365 1.00 87.81 99 ALA A O 1
ATOM 807 N N . PHE A 1 100 ? -9.803 0.112 3.430 1.00 90.56 100 PHE A N 1
ATOM 808 C CA . PHE A 1 100 ? -9.909 1.549 3.174 1.00 90.56 100 PHE A CA 1
ATOM 809 C C . PHE A 1 100 ? -8.547 2.189 2.864 1.00 90.56 100 PHE A C 1
ATOM 811 O O . PHE A 1 100 ? -8.431 2.913 1.872 1.00 90.56 100 PHE A O 1
ATOM 818 N N . VAL A 1 101 ? -7.524 1.913 3.679 1.00 91.56 101 VAL A N 1
ATOM 819 C CA . VAL A 1 101 ? -6.171 2.465 3.498 1.00 91.56 101 VAL A CA 1
ATOM 820 C C . VAL A 1 101 ? -5.555 1.987 2.181 1.00 91.56 101 VAL A C 1
ATOM 822 O O . VAL A 1 101 ? -5.014 2.802 1.434 1.00 91.56 101 VAL A O 1
ATOM 825 N N . VAL A 1 102 ? -5.693 0.699 1.854 1.00 91.44 102 VAL A N 1
ATOM 826 C CA . VAL A 1 102 ? -5.185 0.109 0.605 1.00 91.44 102 VAL A CA 1
ATOM 827 C C . VAL A 1 102 ? -5.853 0.749 -0.609 1.00 91.44 102 VAL A C 1
ATOM 829 O O . VAL A 1 102 ? -5.167 1.200 -1.523 1.00 91.44 102 VAL A O 1
ATOM 832 N N . ARG A 1 103 ? -7.180 0.915 -0.602 1.00 91.00 103 ARG A N 1
ATOM 833 C CA . ARG A 1 103 ? -7.896 1.611 -1.687 1.00 91.00 103 ARG A CA 1
ATOM 834 C C . ARG A 1 103 ? -7.454 3.061 -1.846 1.00 91.00 103 ARG A C 1
ATOM 836 O O . ARG A 1 103 ? -7.373 3.564 -2.971 1.00 91.00 103 ARG A O 1
ATOM 843 N N . ASP A 1 104 ? -7.194 3.751 -0.740 1.00 92.50 104 ASP A N 1
ATOM 844 C CA . ASP A 1 104 ? -6.711 5.129 -0.759 1.00 92.50 104 ASP A CA 1
ATOM 845 C C . ASP A 1 104 ? -5.287 5.230 -1.336 1.00 92.50 104 ASP A C 1
ATOM 847 O O . ASP A 1 104 ? -5.015 6.101 -2.173 1.00 92.50 104 ASP A O 1
ATOM 851 N N . LEU A 1 105 ? -4.412 4.283 -0.984 1.00 91.62 105 LEU A N 1
ATOM 852 C CA . LEU A 1 105 ? -3.089 4.113 -1.585 1.00 91.62 105 LEU A CA 1
ATOM 853 C C . LEU A 1 105 ? -3.198 3.821 -3.090 1.00 91.62 105 LEU A C 1
ATOM 855 O O . LEU A 1 105 ? -2.595 4.531 -3.895 1.00 91.62 105 LEU A O 1
ATOM 859 N N . THR A 1 106 ? -4.025 2.857 -3.497 1.00 89.62 106 THR A N 1
ATOM 860 C CA . THR A 1 106 ? -4.268 2.495 -4.903 1.00 89.62 106 THR A CA 1
ATOM 861 C C . THR A 1 106 ? -4.735 3.701 -5.721 1.00 89.62 106 THR A C 1
ATOM 863 O O . THR A 1 106 ? -4.216 3.961 -6.812 1.00 89.62 106 THR A O 1
ATOM 866 N N . ARG A 1 107 ? -5.669 4.506 -5.195 1.00 89.94 107 ARG A N 1
ATOM 867 C CA . ARG A 1 107 ? -6.119 5.750 -5.849 1.00 89.94 107 ARG A CA 1
ATOM 868 C C . ARG A 1 107 ? -4.994 6.763 -5.996 1.00 89.94 107 ARG A C 1
ATOM 870 O O . ARG A 1 107 ? -4.855 7.363 -7.061 1.00 89.94 107 ARG A O 1
ATOM 877 N N . TRP A 1 108 ? -4.186 6.943 -4.958 1.00 89.81 108 TRP A N 1
ATOM 878 C CA . TRP A 1 108 ? -3.058 7.865 -4.986 1.00 89.81 108 TRP A CA 1
ATOM 879 C C . TRP A 1 108 ? -1.987 7.446 -6.007 1.00 89.81 108 TRP A C 1
ATOM 881 O O . TRP A 1 108 ? -1.534 8.273 -6.806 1.00 89.81 108 TRP A O 1
ATOM 891 N N . VAL A 1 109 ? -1.646 6.154 -6.060 1.00 85.69 109 VAL A N 1
ATOM 892 C CA . VAL A 1 109 ? -0.715 5.589 -7.052 1.00 85.69 109 VAL A CA 1
ATOM 893 C C . VAL A 1 109 ? -1.262 5.776 -8.475 1.00 85.69 109 VAL A C 1
ATOM 895 O O . VAL A 1 109 ? -0.544 6.252 -9.360 1.00 85.69 109 VAL A O 1
ATOM 898 N N . ARG A 1 110 ? -2.552 5.488 -8.705 1.00 84.06 110 ARG A N 1
ATOM 899 C CA . ARG A 1 110 ? -3.216 5.707 -10.007 1.00 84.06 110 ARG A CA 1
ATOM 900 C C . ARG A 1 110 ? -3.227 7.183 -10.411 1.00 84.06 110 ARG A C 1
ATOM 902 O O . ARG A 1 110 ? -2.941 7.492 -11.566 1.00 84.06 110 ARG A O 1
ATOM 909 N N . GLY A 1 111 ? -3.495 8.092 -9.473 1.00 80.38 111 GLY A N 1
ATOM 910 C CA . GLY A 1 111 ? -3.447 9.537 -9.707 1.00 80.38 111 GLY A CA 1
ATOM 911 C C . GLY A 1 111 ? -2.081 9.987 -10.225 1.00 80.38 111 GLY A C 1
ATOM 912 O O . GLY A 1 111 ? -2.006 10.666 -11.246 1.00 80.38 111 GLY A O 1
ATOM 913 N N . ARG A 1 112 ? -0.992 9.507 -9.608 1.00 69.06 112 ARG A N 1
ATOM 914 C CA . ARG A 1 112 ? 0.385 9.777 -10.060 1.00 69.06 112 ARG A CA 1
ATOM 915 C C . ARG A 1 112 ? 0.682 9.232 -11.460 1.00 69.06 112 ARG A C 1
ATOM 917 O O . ARG A 1 112 ? 1.390 9.887 -12.226 1.00 69.06 112 ARG A O 1
ATOM 924 N N . ARG A 1 113 ? 0.126 8.069 -11.826 1.00 60.03 113 ARG A N 1
ATOM 925 C CA . ARG A 1 113 ? 0.233 7.512 -13.189 1.00 60.03 113 ARG A CA 1
ATOM 926 C C . ARG A 1 113 ? -0.422 8.428 -14.226 1.00 60.03 113 ARG A C 1
ATOM 928 O O . ARG A 1 113 ? 0.154 8.637 -15.293 1.00 60.03 113 ARG A O 1
ATOM 935 N N . LEU A 1 114 ? -1.589 8.996 -13.912 1.00 53.25 114 LEU A N 1
ATOM 936 C CA . LEU A 1 114 ? -2.304 9.916 -14.803 1.00 53.25 114 LEU A CA 1
ATOM 937 C C . LEU A 1 114 ? -1.553 11.243 -14.966 1.00 53.25 114 LEU A C 1
ATOM 939 O O . LEU A 1 114 ? -1.345 11.679 -16.093 1.00 53.25 114 LEU A O 1
ATOM 943 N N . THR A 1 115 ? -1.054 11.841 -13.877 1.00 54.94 115 THR A N 1
ATOM 944 C CA . THR A 1 115 ? -0.315 13.116 -13.953 1.00 54.94 115 THR A CA 1
ATOM 945 C C . THR A 1 115 ? 0.974 13.000 -14.773 1.00 54.94 115 THR A C 1
ATOM 947 O O . THR A 1 115 ? 1.345 13.945 -15.461 1.00 54.94 115 THR A O 1
ATOM 950 N N . ARG A 1 116 ? 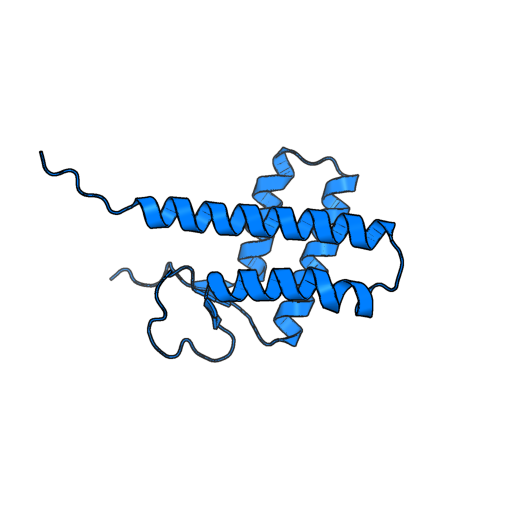1.650 11.840 -14.742 1.00 49.44 116 ARG A N 1
ATOM 951 C CA . ARG A 1 116 ? 2.863 11.594 -15.545 1.00 49.44 116 ARG A CA 1
ATOM 952 C C . ARG A 1 116 ? 2.555 11.236 -17.005 1.00 49.44 116 ARG A C 1
ATOM 954 O O . ARG A 1 116 ? 3.371 11.526 -17.873 1.00 49.44 116 ARG A O 1
ATOM 961 N N . SER A 1 117 ? 1.390 10.640 -17.279 1.00 49.44 117 SER A N 1
ATOM 962 C CA . SER A 1 117 ? 0.949 10.288 -18.641 1.00 49.44 117 SER A CA 1
ATOM 963 C C . SER A 1 117 ? 0.409 11.496 -19.420 1.00 49.44 117 SER A C 1
ATOM 965 O O . SER A 1 117 ? 0.517 11.524 -20.640 1.00 49.44 117 SER A O 1
ATOM 967 N N . SER A 1 118 ? -0.089 12.533 -18.737 1.00 45.38 118 SER A N 1
ATOM 968 C CA . SER A 1 118 ? -0.536 13.785 -19.373 1.00 45.38 118 SER A CA 1
ATOM 969 C C . SER A 1 118 ? 0.604 14.712 -19.832 1.00 45.38 118 SER A C 1
ATOM 971 O O . SER A 1 118 ? 0.345 15.823 -20.280 1.00 45.38 118 SER A O 1
ATOM 973 N N . GLY A 1 119 ? 1.866 14.275 -19.751 1.00 46.12 119 GLY A N 1
ATOM 974 C CA . GLY A 1 119 ? 3.035 15.020 -20.233 1.00 46.12 119 GLY A CA 1
ATOM 975 C C . GLY A 1 119 ? 3.292 14.935 -21.744 1.00 46.12 119 GLY A C 1
ATOM 976 O O . GLY A 1 119 ? 4.323 15.421 -22.200 1.00 46.12 119 GLY A O 1
ATOM 977 N N . SER A 1 120 ? 2.407 14.317 -22.534 1.00 47.12 120 SER A N 1
ATOM 978 C CA . SER A 1 120 ? 2.543 14.279 -23.994 1.00 47.12 120 SER A CA 1
ATOM 979 C C . SER A 1 120 ? 1.188 14.376 -24.692 1.00 47.12 120 SER A C 1
ATOM 981 O O . SER A 1 120 ? 0.547 13.382 -25.015 1.00 47.12 120 SER A O 1
ATOM 983 N N . VAL A 1 121 ? 0.768 15.611 -24.944 1.00 43.81 121 VAL A N 1
ATOM 984 C CA . VAL A 1 121 ? 0.100 15.957 -26.199 1.00 43.81 121 VAL A CA 1
ATOM 985 C C . VAL A 1 121 ? 0.634 17.321 -26.599 1.00 43.81 121 VAL A C 1
ATOM 987 O O . VAL A 1 121 ? 0.286 18.346 -26.017 1.00 43.81 121 VAL A O 1
ATOM 990 N N . ALA A 1 122 ? 1.548 17.308 -27.567 1.00 45.66 122 ALA A N 1
ATOM 991 C CA . ALA A 1 122 ? 1.835 18.476 -28.370 1.00 45.66 122 ALA A CA 1
ATOM 992 C C . ALA A 1 122 ? 0.517 18.912 -29.020 1.00 45.66 122 ALA A C 1
ATOM 994 O O . ALA A 1 122 ? -0.033 18.190 -29.849 1.00 45.66 122 ALA A O 1
ATOM 995 N N . VAL A 1 123 ? 0.005 20.078 -28.640 1.00 38.47 123 VAL A N 1
ATOM 996 C CA . VAL A 1 123 ? -0.845 20.846 -29.545 1.00 38.47 123 VAL A CA 1
ATOM 997 C C . VAL A 1 123 ? 0.108 21.786 -30.264 1.00 38.47 123 VAL A C 1
ATOM 999 O O . VAL A 1 123 ? 0.399 22.882 -29.793 1.00 38.47 123 VAL A O 1
ATOM 1002 N N . SER A 1 124 ? 0.679 21.297 -31.364 1.00 43.31 124 SER A N 1
ATOM 1003 C CA . SER A 1 124 ? 1.158 22.188 -32.413 1.00 43.31 124 SER A CA 1
ATOM 1004 C C . SER A 1 124 ? -0.075 22.887 -32.981 1.00 43.31 124 SER A C 1
ATOM 1006 O O . SER A 1 124 ? -0.956 22.222 -33.526 1.00 43.31 124 SER A O 1
ATOM 1008 N N . ALA A 1 125 ? -0.142 24.200 -32.792 1.00 39.41 125 ALA A N 1
ATOM 1009 C CA . ALA A 1 125 ? -0.964 25.108 -33.578 1.00 39.41 125 ALA A CA 1
ATOM 1010 C C . ALA A 1 125 ? -0.021 26.017 -34.368 1.00 39.41 125 ALA A C 1
ATOM 1012 O O . ALA A 1 125 ? 1.035 26.379 -33.795 1.00 39.41 125 ALA A O 1
#